Protein AF-A0A382PQS6-F1 (afdb_monomer_lite)

pLDDT: mean 93.15, std 6.52, range [65.62, 98.0]

InterPro domains:
  IPR016039 Thiolase-like [G3DSA:3.40.47.10] (1-75)
  IPR016039 Thiolase-like [SSF53901] (2-75)

Sequence (75 aa):
VYQRHIAGKNETAYDLSIKACDKLFHAYDKNNIDGIIYCTQSPDYIMPSNSFLLHKYFGLKDGVFAYDFNHACTG

Foldseek 3Di:
DPDDDDADPPGDPLNVVLVVVVVVCVPDPLQPAQEDEAEDQDAPDPPDGSQVVSCVVVVYDPNHYGYYDYDDPPD

Structure (mmCIF, N/CA/C/O backbone):
data_AF-A0A382PQS6-F1
#
_entry.id   AF-A0A382PQS6-F1
#
loop_
_atom_site.group_PDB
_atom_site.id
_atom_site.type_symbol
_atom_site.label_atom_id
_atom_site.label_alt_id
_atom_site.label_comp_id
_atom_site.label_asym_id
_atom_site.label_entity_id
_atom_site.label_seq_id
_atom_site.pdbx_PDB_ins_code
_atom_site.Cartn_x
_atom_site.Cartn_y
_atom_site.Cartn_z
_atom_site.occupancy
_atom_site.B_iso_or_equiv
_atom_site.auth_seq_id
_atom_site.auth_comp_id
_atom_site.auth_asym_id
_atom_site.auth_atom_id
_atom_site.pdbx_PDB_model_num
ATOM 1 N N . VAL A 1 1 ? 11.345 -20.744 -18.453 1.00 66.56 1 VAL A N 1
ATOM 2 C CA . VAL A 1 1 ? 10.398 -19.711 -17.964 1.00 66.56 1 VAL A CA 1
ATOM 3 C C . VAL A 1 1 ? 9.078 -19.934 -18.682 1.00 66.56 1 VAL A C 1
ATOM 5 O O . VAL A 1 1 ? 9.076 -19.827 -19.898 1.00 66.56 1 VAL A O 1
ATOM 8 N N . TYR A 1 2 ? 8.014 -20.322 -17.971 1.00 90.31 2 TYR A N 1
ATOM 9 C CA . TYR A 1 2 ? 6.713 -20.643 -18.588 1.00 90.31 2 TYR A CA 1
ATOM 10 C C . TYR A 1 2 ? 5.838 -19.403 -18.822 1.00 90.31 2 TYR A C 1
ATOM 12 O O . TYR A 1 2 ? 5.057 -19.376 -19.764 1.00 90.31 2 TYR A O 1
ATOM 20 N N . GLN A 1 3 ? 6.009 -18.358 -18.007 1.00 92.50 3 GLN A N 1
ATOM 21 C CA . GLN A 1 3 ? 5.341 -17.067 -18.158 1.00 92.50 3 GLN A CA 1
ATOM 22 C C . GLN A 1 3 ? 6.125 -15.992 -17.391 1.00 92.50 3 GLN A C 1
ATOM 24 O O . GLN A 1 3 ? 6.809 -16.301 -16.414 1.00 92.50 3 GLN A O 1
ATOM 29 N N . ARG A 1 4 ? 6.036 -14.732 -17.833 1.00 93.56 4 ARG A N 1
ATOM 30 C CA . ARG A 1 4 ? 6.557 -13.559 -17.118 1.00 93.56 4 ARG A CA 1
ATOM 31 C C . ARG A 1 4 ? 5.473 -12.490 -17.050 1.00 93.56 4 ARG A C 1
ATOM 33 O O . ARG A 1 4 ? 4.872 -12.167 -18.070 1.00 93.56 4 ARG A O 1
ATOM 40 N N . HIS A 1 5 ? 5.251 -11.937 -15.864 1.00 92.31 5 HIS A N 1
ATOM 41 C CA . HIS A 1 5 ? 4.390 -10.771 -15.695 1.00 92.31 5 HIS A CA 1
ATOM 42 C C . HIS A 1 5 ? 5.177 -9.509 -16.052 1.00 92.31 5 HIS A C 1
ATOM 44 O O . HIS A 1 5 ? 6.334 -9.355 -15.653 1.00 92.31 5 HIS A O 1
ATOM 50 N N . ILE A 1 6 ? 4.561 -8.644 -16.851 1.00 94.69 6 ILE A N 1
ATOM 51 C CA . ILE A 1 6 ? 5.141 -7.381 -17.304 1.00 94.69 6 ILE A CA 1
ATOM 52 C C . ILE A 1 6 ? 4.194 -6.286 -16.831 1.00 94.69 6 ILE A C 1
ATOM 54 O O . ILE A 1 6 ? 3.026 -6.289 -17.216 1.00 94.69 6 ILE A O 1
ATOM 58 N N . ALA A 1 7 ? 4.696 -5.399 -15.974 1.00 93.88 7 ALA A N 1
ATOM 59 C CA . ALA A 1 7 ? 3.943 -4.242 -15.512 1.00 93.88 7 ALA A CA 1
ATOM 60 C C . ALA A 1 7 ? 3.693 -3.264 -16.670 1.00 93.88 7 ALA A C 1
ATOM 62 O O . ALA A 1 7 ? 4.486 -3.173 -17.616 1.00 93.88 7 ALA A O 1
ATOM 63 N N . GLY A 1 8 ? 2.586 -2.530 -16.598 1.00 96.06 8 GLY A N 1
ATOM 64 C CA . GLY A 1 8 ? 2.294 -1.446 -17.532 1.00 96.06 8 GLY A CA 1
ATOM 65 C C . GLY A 1 8 ? 3.358 -0.340 -17.504 1.00 96.06 8 GLY A C 1
ATOM 66 O O . GLY A 1 8 ? 4.085 -0.173 -16.531 1.00 96.06 8 GLY A O 1
ATOM 67 N N . LYS A 1 9 ? 3.421 0.470 -18.570 1.00 95.50 9 LYS A N 1
ATOM 68 C CA . LYS A 1 9 ? 4.431 1.539 -18.730 1.00 95.50 9 LYS A CA 1
ATOM 69 C C . LYS A 1 9 ? 4.506 2.513 -17.543 1.00 95.50 9 LYS A C 1
ATOM 71 O O . LYS A 1 9 ? 5.585 3.008 -17.244 1.00 95.50 9 LYS A O 1
ATOM 76 N N . ASN A 1 10 ? 3.370 2.780 -16.905 1.00 93.75 10 ASN A N 1
ATOM 77 C CA . ASN A 1 10 ? 3.242 3.693 -15.769 1.00 93.75 10 ASN A CA 1
ATOM 78 C C . ASN A 1 10 ? 2.661 2.974 -14.541 1.00 93.75 10 ASN A C 1
ATOM 80 O O . ASN A 1 10 ? 2.011 3.613 -13.727 1.00 93.75 10 ASN A O 1
ATOM 84 N N . GLU A 1 11 ? 2.788 1.649 -14.473 1.00 95.12 11 GLU A N 1
ATOM 85 C CA . GLU A 1 11 ? 2.246 0.863 -13.370 1.00 95.12 11 GLU A CA 1
ATOM 86 C C . GLU A 1 11 ? 3.313 0.676 -12.295 1.00 95.12 11 GLU A C 1
ATOM 88 O O . GLU A 1 11 ? 4.404 0.163 -12.555 1.00 95.12 11 GLU A O 1
ATOM 93 N N . THR A 1 12 ? 2.973 1.110 -11.093 1.00 94.94 12 THR A N 1
ATOM 94 C CA . THR A 1 12 ? 3.836 1.121 -9.915 1.00 94.94 12 THR A CA 1
ATOM 95 C C . THR A 1 12 ? 3.449 0.030 -8.918 1.00 94.94 12 THR A C 1
ATOM 97 O O . THR A 1 12 ? 2.412 -0.629 -9.058 1.00 94.94 12 THR A O 1
ATOM 100 N N . ALA A 1 13 ? 4.266 -0.170 -7.878 1.00 94.00 13 ALA A N 1
ATOM 101 C CA . ALA A 1 13 ? 3.901 -1.082 -6.794 1.00 94.00 13 ALA A CA 1
ATOM 102 C C . ALA A 1 13 ? 2.631 -0.596 -6.074 1.00 94.00 13 ALA A C 1
ATOM 104 O O . ALA A 1 13 ? 1.761 -1.400 -5.727 1.00 94.00 13 ALA A O 1
ATOM 105 N N . TYR A 1 14 ? 2.494 0.720 -5.911 1.00 95.56 14 TYR A N 1
ATOM 106 C CA . TYR A 1 14 ? 1.297 1.361 -5.389 1.00 95.56 14 TYR A CA 1
ATOM 107 C C . TYR A 1 14 ? 0.042 1.058 -6.228 1.00 95.56 14 TYR A C 1
ATOM 109 O O . TYR A 1 14 ? -0.968 0.625 -5.669 1.00 95.56 14 TYR A O 1
ATOM 117 N N . ASP A 1 15 ? 0.108 1.172 -7.561 1.00 95.81 15 ASP A N 1
ATOM 118 C CA . ASP A 1 15 ? -1.033 0.859 -8.445 1.00 95.81 15 ASP A CA 1
ATOM 119 C C . ASP A 1 15 ? -1.472 -0.607 -8.333 1.00 95.81 15 ASP A C 1
ATOM 121 O O . ASP A 1 15 ? -2.666 -0.923 -8.305 1.00 95.81 15 ASP A O 1
ATOM 125 N N . LEU A 1 16 ? -0.503 -1.523 -8.261 1.00 96.25 16 LEU A N 1
ATOM 126 C CA . LEU A 1 16 ? -0.772 -2.948 -8.064 1.00 96.25 16 LEU A CA 1
ATOM 127 C C . LEU A 1 16 ? -1.425 -3.211 -6.701 1.00 96.25 16 LEU A C 1
ATOM 129 O O . LEU A 1 16 ? -2.330 -4.043 -6.602 1.00 96.25 16 LEU A O 1
ATOM 133 N N . SER A 1 17 ? -1.007 -2.474 -5.673 1.00 96.56 17 SER A N 1
ATOM 134 C CA . SER A 1 17 ? -1.545 -2.593 -4.319 1.00 96.56 17 SER A CA 1
ATOM 135 C C . SER A 1 17 ? -2.979 -2.089 -4.217 1.00 96.56 17 SER A C 1
ATOM 137 O O . SER A 1 17 ? -3.799 -2.762 -3.599 1.00 96.56 17 SER A O 1
ATOM 139 N N . ILE A 1 18 ? -3.329 -0.989 -4.899 1.00 97.75 18 ILE A N 1
ATOM 140 C CA . ILE A 1 18 ? -4.727 -0.540 -5.024 1.00 97.75 18 ILE A CA 1
ATOM 141 C C . ILE A 1 18 ? -5.592 -1.676 -5.578 1.00 97.75 18 ILE A C 1
ATOM 143 O O . ILE A 1 18 ? -6.575 -2.069 -4.954 1.00 97.75 18 ILE A O 1
ATOM 147 N N . LYS A 1 19 ? -5.181 -2.278 -6.703 1.00 97.69 19 LYS A N 1
ATOM 148 C CA . LYS A 1 19 ? -5.934 -3.373 -7.340 1.00 97.69 19 LYS A CA 1
ATOM 149 C C . LYS A 1 19 ? -6.070 -4.598 -6.433 1.00 97.69 19 LYS A C 1
ATOM 151 O O . LYS A 1 19 ? -7.069 -5.313 -6.513 1.00 97.69 19 LYS A O 1
ATOM 156 N N . ALA A 1 20 ? -5.058 -4.891 -5.617 1.00 97.19 20 ALA A N 1
ATOM 157 C CA . ALA A 1 20 ? -5.104 -5.986 -4.654 1.00 97.19 20 ALA A CA 1
ATOM 158 C C . ALA A 1 20 ? -6.073 -5.683 -3.500 1.00 97.19 20 ALA A C 1
ATOM 160 O O . ALA A 1 20 ? -6.900 -6.531 -3.161 1.00 97.19 20 ALA A O 1
ATOM 161 N N . CYS A 1 21 ? -6.022 -4.471 -2.947 1.00 97.75 21 CYS A N 1
ATOM 162 C CA . CYS A 1 21 ? -6.924 -4.016 -1.893 1.00 97.75 21 CYS A CA 1
ATOM 163 C C . CYS A 1 21 ? -8.381 -3.929 -2.369 1.00 97.75 21 CYS A C 1
ATOM 165 O O . CYS A 1 21 ? -9.260 -4.390 -1.651 1.00 97.75 21 CYS A O 1
ATOM 167 N N . ASP A 1 22 ? -8.652 -3.450 -3.587 1.00 97.38 22 ASP A N 1
ATOM 168 C CA . ASP A 1 22 ? -10.003 -3.462 -4.172 1.00 97.38 22 ASP A CA 1
ATOM 169 C C . ASP A 1 22 ? -10.594 -4.877 -4.185 1.00 97.38 22 ASP A C 1
ATOM 171 O O . ASP A 1 22 ? -11.720 -5.106 -3.742 1.00 97.38 22 ASP A O 1
ATOM 175 N N . LYS A 1 23 ? -9.800 -5.864 -4.624 1.00 97.88 23 LYS A N 1
ATOM 176 C CA . LYS A 1 23 ? -10.209 -7.276 -4.596 1.00 97.88 23 LYS A CA 1
ATOM 177 C C . LYS A 1 23 ? -10.448 -7.779 -3.175 1.00 97.88 23 LYS A C 1
ATOM 179 O O . LYS A 1 23 ? -11.399 -8.527 -2.963 1.00 97.88 23 LYS A O 1
ATOM 184 N N . LEU A 1 24 ? -9.604 -7.391 -2.217 1.00 97.25 24 LEU A N 1
ATOM 185 C CA . LEU A 1 24 ? -9.777 -7.744 -0.806 1.00 97.25 24 LEU A CA 1
ATOM 186 C C . LEU A 1 24 ? -11.093 -7.171 -0.261 1.00 97.25 24 LEU A C 1
ATOM 188 O O . LEU A 1 24 ? -11.856 -7.883 0.389 1.00 97.25 24 LEU A O 1
ATOM 192 N N . PHE A 1 25 ? -11.404 -5.916 -0.578 1.00 95.94 25 PHE A N 1
ATOM 193 C CA . PHE A 1 25 ? -12.592 -5.232 -0.072 1.00 95.94 25 PHE A CA 1
ATOM 194 C C . PHE A 1 25 ? -13.906 -5.681 -0.718 1.00 95.94 25 PHE A C 1
ATOM 196 O O . PHE A 1 25 ? -14.978 -5.369 -0.207 1.00 95.94 25 PHE A O 1
ATOM 203 N N . HIS A 1 26 ? -13.857 -6.483 -1.784 1.00 96.62 26 HIS A N 1
ATOM 204 C CA . HIS A 1 26 ? -15.039 -7.214 -2.245 1.00 96.62 26 HIS A CA 1
ATOM 205 C C . HIS A 1 26 ? -15.480 -8.313 -1.263 1.00 96.62 26 HIS A C 1
ATOM 207 O O . HIS A 1 26 ? -16.651 -8.684 -1.261 1.00 96.62 26 HIS A O 1
ATOM 213 N N . ALA A 1 27 ? -14.561 -8.845 -0.451 1.00 96.75 27 ALA A N 1
ATOM 214 C CA . ALA A 1 27 ? -14.836 -9.920 0.504 1.00 96.75 27 ALA A CA 1
ATOM 215 C C . ALA A 1 27 ? -14.844 -9.451 1.970 1.00 96.75 27 ALA A C 1
ATOM 217 O O . ALA A 1 27 ? -15.447 -10.114 2.814 1.00 96.75 27 ALA A O 1
ATOM 218 N N . TYR A 1 28 ? -14.199 -8.324 2.280 1.00 96.88 28 TYR A N 1
ATOM 219 C CA . TYR A 1 28 ? -14.039 -7.813 3.643 1.00 96.88 28 TYR A CA 1
ATOM 220 C C . TYR A 1 28 ? -14.396 -6.328 3.736 1.00 96.88 28 TYR A C 1
ATOM 222 O O . TYR A 1 28 ? -14.075 -5.544 2.848 1.00 96.88 28 TYR A O 1
ATOM 230 N N . ASP A 1 29 ? -15.009 -5.913 4.845 1.00 96.62 29 ASP A N 1
ATOM 231 C CA . ASP A 1 29 ? -15.282 -4.495 5.088 1.00 96.62 29 ASP A CA 1
ATOM 232 C C . ASP A 1 29 ? -13.991 -3.747 5.452 1.00 96.62 29 ASP A C 1
ATOM 234 O O . ASP A 1 29 ? -13.368 -4.007 6.485 1.00 96.62 29 ASP A O 1
ATOM 238 N N . LYS A 1 30 ? -13.619 -2.768 4.621 1.00 95.38 30 LYS A N 1
ATOM 239 C CA . LYS A 1 30 ? -12.463 -1.889 4.844 1.00 95.38 30 LYS A CA 1
ATOM 240 C C . LYS A 1 30 ? -12.533 -1.101 6.157 1.00 95.38 30 LYS A C 1
ATOM 242 O O . LYS A 1 30 ? -11.506 -0.649 6.653 1.00 95.38 30 LYS A O 1
ATOM 247 N N . ASN A 1 31 ? -13.722 -0.932 6.741 1.00 95.56 31 ASN A N 1
ATOM 248 C CA . ASN A 1 31 ? -13.899 -0.246 8.022 1.00 95.56 31 ASN A CA 1
ATOM 249 C C . ASN A 1 31 ? -13.371 -1.040 9.225 1.00 95.56 31 ASN A C 1
ATOM 251 O O . ASN A 1 31 ? -13.301 -0.471 10.316 1.00 95.56 31 ASN A O 1
ATOM 255 N N . ASN A 1 32 ? -13.019 -2.314 9.038 1.00 96.00 32 ASN A N 1
ATOM 256 C CA . ASN A 1 32 ? -12.415 -3.166 10.064 1.00 96.00 32 ASN A CA 1
ATOM 257 C C . ASN A 1 32 ? -10.878 -3.137 10.036 1.00 96.00 32 ASN A C 1
ATOM 259 O O . ASN A 1 32 ? -10.241 -3.895 10.759 1.00 96.00 32 ASN A O 1
ATOM 263 N N . ILE A 1 33 ? -10.274 -2.322 9.169 1.00 96.88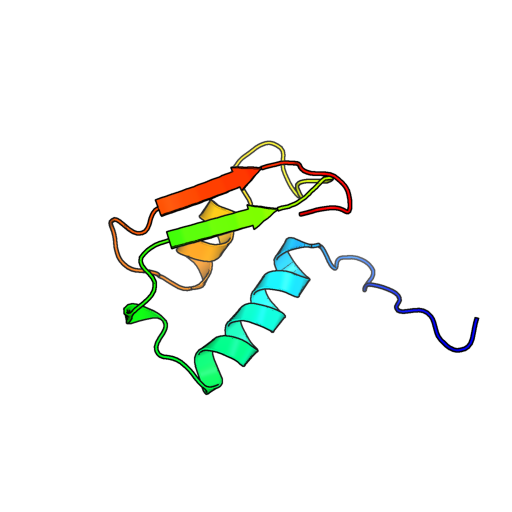 33 ILE A N 1
ATOM 264 C CA . ILE A 1 33 ? -8.823 -2.177 9.104 1.00 96.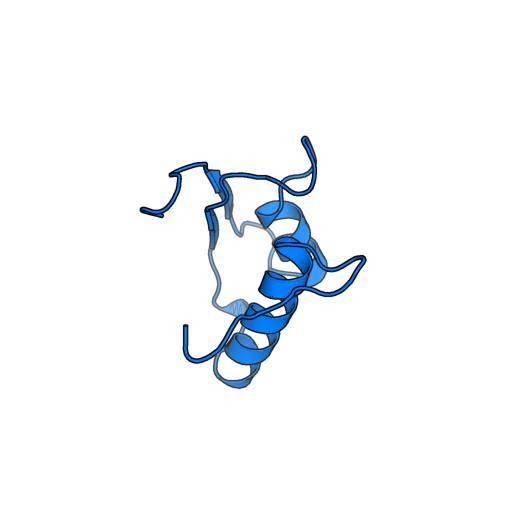88 33 ILE A CA 1
ATOM 265 C C . ILE A 1 33 ? -8.372 -1.219 10.201 1.00 96.88 33 ILE A C 1
ATOM 267 O O . ILE A 1 33 ? -8.796 -0.068 10.212 1.00 96.88 33 ILE A O 1
ATOM 271 N N . ASP A 1 34 ? -7.469 -1.684 11.063 1.00 97.50 34 ASP A N 1
ATOM 272 C CA . ASP A 1 34 ? -6.820 -0.871 12.101 1.00 97.50 34 ASP A CA 1
ATOM 273 C C . ASP A 1 34 ? -5.407 -0.411 11.696 1.00 97.50 34 ASP A C 1
ATOM 275 O O . ASP A 1 34 ? -4.816 0.464 12.333 1.00 97.50 34 ASP A O 1
ATOM 279 N N . GLY A 1 35 ? -4.851 -0.972 10.615 1.00 97.31 35 GLY A N 1
ATOM 280 C CA . GLY A 1 35 ? -3.508 -0.629 10.164 1.00 97.31 35 GLY A CA 1
ATOM 281 C C . GLY A 1 35 ? -3.120 -1.105 8.772 1.00 97.31 35 GLY A C 1
ATOM 282 O O . GLY A 1 35 ? -3.666 -2.074 8.249 1.00 97.31 35 GLY A O 1
ATOM 283 N N . ILE A 1 36 ? -2.120 -0.433 8.204 1.00 97.88 36 ILE A N 1
ATOM 284 C CA . ILE A 1 36 ? -1.438 -0.786 6.961 1.00 97.88 36 ILE A CA 1
ATOM 285 C C . ILE A 1 36 ? 0.053 -0.937 7.258 1.00 97.88 36 ILE A C 1
ATOM 287 O O . ILE A 1 36 ? 0.715 0.007 7.692 1.00 97.88 36 ILE A O 1
ATOM 291 N N . ILE A 1 37 ? 0.585 -2.116 6.949 1.00 95.88 37 ILE A N 1
ATOM 292 C CA . ILE A 1 37 ? 2.021 -2.377 6.890 1.00 95.88 37 ILE A CA 1
ATOM 293 C C . ILE A 1 37 ? 2.364 -2.622 5.423 1.00 95.88 37 ILE A C 1
ATOM 295 O O . ILE A 1 37 ? 1.855 -3.565 4.819 1.00 95.88 37 ILE A O 1
ATOM 299 N N . TYR A 1 38 ? 3.208 -1.771 4.850 1.00 95.25 38 TYR A N 1
ATOM 300 C CA . TYR A 1 38 ? 3.588 -1.840 3.446 1.00 95.25 38 TYR A CA 1
ATOM 301 C C . TYR A 1 38 ? 5.065 -2.214 3.320 1.00 95.25 38 TYR A C 1
ATOM 303 O O . TYR A 1 38 ? 5.952 -1.420 3.634 1.00 95.25 38 TYR A O 1
ATOM 311 N N . CYS A 1 39 ? 5.340 -3.433 2.861 1.00 93.75 39 CYS A N 1
ATOM 312 C CA . CYS A 1 39 ? 6.699 -3.832 2.525 1.00 93.75 39 CYS A CA 1
ATOM 313 C C . CYS A 1 39 ? 7.017 -3.429 1.085 1.00 93.75 39 CYS A C 1
ATOM 315 O O . CYS A 1 39 ? 6.363 -3.887 0.147 1.00 93.75 39 CYS A O 1
ATOM 317 N N . THR A 1 40 ? 8.045 -2.607 0.889 1.00 90.31 40 THR A N 1
ATOM 318 C CA . THR A 1 40 ? 8.637 -2.417 -0.438 1.00 90.31 40 THR A CA 1
ATOM 319 C C . THR A 1 40 ? 10.118 -2.101 -0.351 1.00 90.31 40 THR A C 1
ATOM 321 O O . THR A 1 40 ? 10.572 -1.315 0.480 1.00 90.31 40 THR A O 1
ATOM 324 N N . GLN A 1 41 ? 10.890 -2.707 -1.251 1.00 87.56 41 GLN A N 1
ATOM 325 C CA . GLN A 1 41 ? 12.297 -2.363 -1.418 1.00 87.56 41 GLN A CA 1
ATOM 326 C C . GLN A 1 41 ? 12.483 -1.057 -2.201 1.00 87.56 41 GLN A C 1
ATOM 328 O O . GLN A 1 41 ? 13.463 -0.338 -2.001 1.00 87.56 41 GLN A O 1
ATOM 333 N N . SER A 1 42 ? 11.553 -0.763 -3.104 1.00 83.88 42 SER A N 1
ATOM 334 C CA . SER A 1 42 ? 11.593 0.387 -3.999 1.00 83.88 42 SER A CA 1
ATOM 335 C C . SER A 1 42 ? 10.310 1.178 -3.784 1.00 83.88 42 SER A C 1
ATOM 337 O O . SER A 1 42 ? 9.293 0.846 -4.396 1.00 83.88 42 SER A O 1
ATOM 339 N N . PRO A 1 43 ? 10.307 2.156 -2.862 1.00 83.19 43 PRO A N 1
ATOM 340 C CA . PRO A 1 43 ? 9.138 2.996 -2.681 1.00 83.19 43 PRO A CA 1
ATOM 341 C C . PRO A 1 43 ? 8.917 3.825 -3.948 1.00 83.19 43 PRO A C 1
ATOM 343 O O . PRO A 1 43 ? 9.879 4.260 -4.587 1.00 83.19 43 PRO A O 1
ATOM 346 N N . ASP A 1 44 ? 7.653 4.038 -4.309 1.00 87.75 44 ASP A N 1
ATOM 347 C CA . ASP A 1 44 ? 7.306 4.769 -5.533 1.00 87.75 44 ASP A CA 1
ATOM 348 C C . ASP A 1 44 ? 7.685 6.257 -5.422 1.00 87.75 44 ASP A C 1
ATOM 350 O O . ASP A 1 44 ? 8.043 6.898 -6.411 1.00 87.75 44 ASP A O 1
ATOM 354 N N . TYR A 1 45 ? 7.700 6.780 -4.191 1.00 86.38 45 TYR A N 1
ATOM 355 C CA . TYR A 1 45 ? 8.171 8.116 -3.837 1.00 86.38 45 TYR A CA 1
ATOM 356 C C . TYR A 1 45 ? 8.990 8.074 -2.542 1.00 86.38 45 TYR A C 1
ATOM 358 O O . TYR A 1 45 ? 8.770 7.225 -1.684 1.00 86.38 45 TYR A O 1
ATOM 366 N N . ILE A 1 46 ? 9.910 9.028 -2.356 1.00 84.69 46 ILE A N 1
ATOM 367 C CA . ILE A 1 46 ? 10.617 9.190 -1.068 1.00 84.69 46 ILE A CA 1
ATOM 368 C C . ILE A 1 46 ? 9.628 9.611 0.033 1.00 84.69 46 ILE A C 1
ATOM 370 O O . ILE A 1 46 ? 9.733 9.171 1.174 1.00 84.69 46 ILE A O 1
ATOM 374 N N . MET A 1 47 ? 8.673 10.475 -0.316 1.00 87.31 47 MET A N 1
ATOM 375 C CA . MET A 1 47 ? 7.563 10.910 0.528 1.00 87.31 47 MET A CA 1
ATOM 376 C C . MET A 1 47 ? 6.448 11.473 -0.375 1.00 87.31 47 MET A C 1
ATOM 378 O O . MET A 1 47 ? 6.779 12.122 -1.374 1.00 87.31 47 MET A O 1
ATOM 382 N N . PRO A 1 48 ? 5.155 11.302 -0.041 1.00 91.69 48 PRO A N 1
ATOM 383 C CA . PRO A 1 48 ? 4.611 10.493 1.060 1.00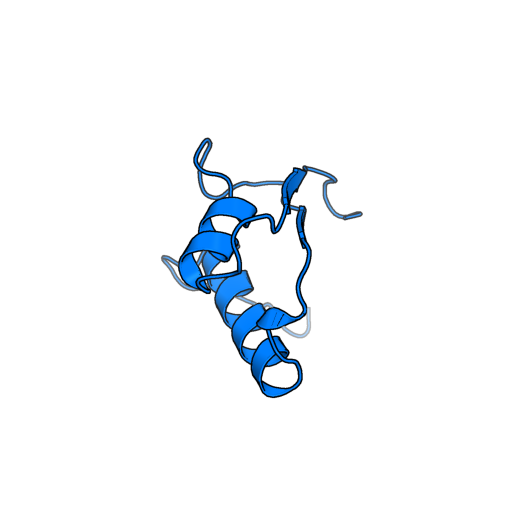 91.69 48 PRO A CA 1
ATOM 384 C C . PRO A 1 48 ? 4.829 8.983 0.861 1.00 91.69 48 PRO A C 1
ATOM 386 O O . PRO A 1 48 ? 5.168 8.547 -0.234 1.00 91.69 48 PRO A O 1
ATOM 389 N N . SER A 1 49 ? 4.660 8.200 1.931 1.00 94.69 49 SER A N 1
ATOM 390 C CA . SER A 1 49 ? 4.808 6.739 1.893 1.00 94.69 49 SER A CA 1
ATOM 391 C C . SER A 1 49 ? 3.648 6.056 1.159 1.00 94.69 49 SER A C 1
ATOM 393 O O . SER A 1 49 ? 2.547 6.611 1.065 1.0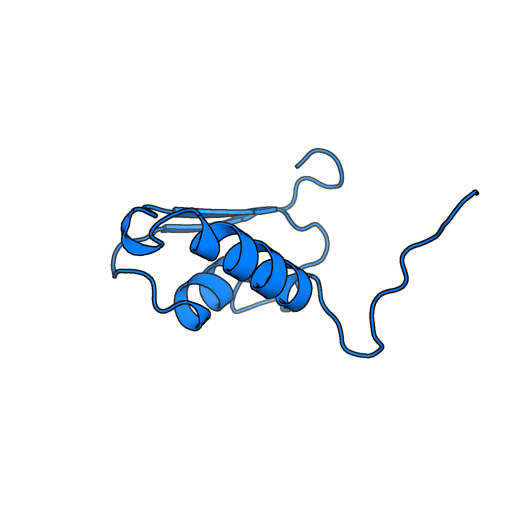0 94.69 49 SER A O 1
ATOM 395 N N . ASN A 1 50 ? 3.854 4.826 0.683 1.00 95.94 50 ASN A N 1
ATOM 396 C CA . ASN A 1 50 ? 2.819 4.091 -0.042 1.00 95.94 50 ASN A CA 1
ATOM 397 C C . ASN A 1 50 ? 1.660 3.684 0.875 1.00 95.94 50 ASN A C 1
ATOM 399 O O . ASN A 1 50 ? 0.503 3.777 0.463 1.00 95.94 50 ASN A O 1
ATOM 403 N N . SER A 1 51 ? 1.932 3.296 2.128 1.00 96.88 51 SER A N 1
ATOM 404 C CA . SER A 1 51 ? 0.871 3.030 3.112 1.00 96.88 51 SER A CA 1
ATOM 405 C C . SER A 1 51 ? 0.002 4.262 3.368 1.00 96.88 51 SER A C 1
ATOM 407 O O . SER A 1 51 ? -1.220 4.138 3.441 1.00 96.88 51 SER A O 1
ATOM 409 N N . PHE A 1 52 ? 0.599 5.456 3.447 1.00 96.25 52 PHE A N 1
ATOM 410 C CA . PHE A 1 52 ? -0.150 6.700 3.617 1.00 96.25 52 PHE A CA 1
ATOM 411 C C . PHE A 1 52 ? -1.010 7.008 2.389 1.00 96.25 52 PHE A C 1
ATOM 413 O O . PHE A 1 52 ? -2.177 7.383 2.519 1.00 96.25 52 PHE A O 1
ATOM 420 N N . LEU A 1 53 ? -0.460 6.817 1.188 1.00 97.00 53 LEU A N 1
ATOM 421 C CA . LEU A 1 53 ? -1.215 6.984 -0.050 1.00 97.00 53 LEU A CA 1
ATOM 422 C C . LEU A 1 53 ? -2.399 6.008 -0.124 1.00 97.00 53 LEU A C 1
ATOM 424 O O . LEU A 1 53 ? -3.501 6.437 -0.457 1.00 97.00 53 LEU A O 1
ATOM 428 N N . LEU A 1 54 ? -2.219 4.740 0.269 1.00 97.31 54 LEU A N 1
ATOM 429 C CA . LEU A 1 54 ? -3.307 3.753 0.325 1.00 97.31 54 LEU A CA 1
ATOM 430 C C . LEU A 1 54 ? -4.377 4.130 1.350 1.00 97.31 54 LEU A C 1
ATOM 432 O O . LEU A 1 54 ? -5.567 4.070 1.033 1.00 97.31 54 LEU A O 1
ATOM 436 N N . HIS A 1 55 ? -3.965 4.543 2.555 1.00 97.75 55 HIS A N 1
ATOM 437 C CA . HIS A 1 55 ? -4.880 5.038 3.590 1.00 97.75 55 HIS A CA 1
ATOM 438 C C . HIS A 1 55 ? -5.777 6.139 3.021 1.00 97.75 55 HIS A C 1
ATOM 440 O O . HIS A 1 55 ? -7.008 6.059 3.110 1.00 97.75 55 HIS A O 1
ATOM 446 N N . LYS A 1 56 ? -5.158 7.115 2.343 1.00 97.19 56 LYS A N 1
ATOM 447 C CA . LYS A 1 56 ? -5.866 8.244 1.746 1.00 97.19 56 LYS A CA 1
ATOM 448 C C . LYS A 1 56 ? -6.753 7.833 0.574 1.00 97.19 56 LYS A C 1
ATOM 450 O O . LYS A 1 56 ? -7.879 8.318 0.489 1.00 97.19 56 LYS A O 1
ATOM 455 N N . TYR A 1 57 ? -6.270 6.955 -0.304 1.00 97.50 57 TYR A N 1
ATOM 456 C CA . TYR A 1 57 ? -6.990 6.485 -1.489 1.00 97.50 57 TYR A CA 1
ATOM 457 C C . TYR A 1 57 ? -8.285 5.763 -1.117 1.00 97.50 57 TYR A C 1
ATOM 459 O O . TYR A 1 57 ? -9.344 6.054 -1.671 1.00 97.50 57 TYR A O 1
ATOM 467 N N . PHE A 1 58 ? -8.222 4.865 -0.132 1.00 97.31 58 PHE A N 1
ATOM 468 C CA . PHE A 1 58 ? -9.386 4.098 0.307 1.00 97.31 58 PHE A CA 1
ATOM 469 C C . PHE A 1 58 ? -10.282 4.837 1.301 1.00 97.31 58 PHE A C 1
ATOM 471 O O . PHE A 1 58 ? -11.365 4.332 1.621 1.00 97.31 58 PHE A O 1
ATOM 478 N N . GLY A 1 59 ? -9.869 6.020 1.765 1.00 97.00 59 GLY A N 1
ATOM 479 C CA . GLY A 1 59 ? -10.597 6.794 2.766 1.00 97.00 59 GLY A CA 1
ATOM 480 C C . GLY A 1 59 ? -10.797 5.989 4.047 1.00 97.00 59 GLY A C 1
ATOM 481 O O . GLY A 1 59 ? -11.927 5.870 4.523 1.00 97.00 59 GLY A O 1
ATOM 482 N N . LEU A 1 60 ? -9.727 5.357 4.537 1.00 97.38 60 LEU A N 1
ATOM 483 C CA . LEU A 1 60 ? -9.781 4.595 5.782 1.00 97.38 60 LEU A CA 1
ATOM 484 C C . LEU A 1 60 ? -10.009 5.527 6.977 1.00 97.38 60 LEU A C 1
ATOM 486 O O . LEU A 1 60 ? -9.779 6.735 6.898 1.00 97.38 60 LEU A O 1
ATOM 490 N N . LYS A 1 61 ? -10.472 4.950 8.089 1.00 97.12 61 LYS A N 1
ATOM 491 C CA . LYS A 1 61 ? -10.779 5.699 9.311 1.00 97.12 61 LYS A CA 1
ATOM 492 C C . LYS A 1 61 ? -9.555 6.459 9.826 1.00 97.12 61 LYS A C 1
ATOM 494 O O . LYS A 1 61 ? -8.411 6.005 9.711 1.00 97.12 61 LYS A O 1
ATOM 499 N N . ASP A 1 62 ? -9.821 7.598 10.454 1.00 93.25 62 ASP A N 1
ATOM 500 C CA . ASP A 1 62 ? -8.816 8.301 11.244 1.00 93.25 62 ASP A CA 1
ATOM 501 C C . ASP A 1 62 ? -8.340 7.384 12.383 1.00 93.25 62 ASP A C 1
ATOM 503 O O . ASP A 1 62 ? -9.145 6.713 13.031 1.00 93.25 62 ASP A O 1
ATOM 507 N N . GLY A 1 63 ? -7.026 7.322 12.605 1.00 94.94 63 GLY A N 1
ATOM 508 C CA . GLY A 1 63 ? -6.407 6.442 13.605 1.00 94.94 63 GLY A CA 1
ATOM 509 C C . GLY A 1 63 ? -5.888 5.106 13.066 1.00 94.94 63 GLY A C 1
ATOM 510 O O . GLY A 1 63 ? -5.144 4.433 13.776 1.00 94.94 63 GLY A O 1
ATOM 511 N N . VAL A 1 64 ? -6.193 4.751 11.813 1.00 98.00 64 VAL A N 1
ATOM 512 C CA . VAL A 1 64 ? -5.543 3.617 11.138 1.00 98.00 64 VAL A CA 1
ATOM 513 C C . VAL A 1 64 ? -4.059 3.922 10.969 1.00 98.00 64 VAL A C 1
ATOM 515 O O . VAL A 1 64 ? -3.692 4.909 10.326 1.00 98.00 64 VAL A O 1
ATOM 518 N N . PHE A 1 65 ? -3.197 3.086 11.548 1.00 96.88 65 PHE A N 1
ATOM 519 C CA . PHE A 1 65 ? -1.756 3.298 11.440 1.00 96.88 65 PHE A CA 1
ATOM 520 C C . PHE A 1 65 ? -1.271 2.965 10.022 1.00 96.88 65 PHE A C 1
ATOM 522 O O . PHE A 1 65 ? -1.771 2.040 9.389 1.00 96.88 65 PHE A O 1
ATOM 529 N N . ALA A 1 66 ? -0.283 3.699 9.516 1.00 96.94 66 ALA A N 1
ATOM 530 C CA . AL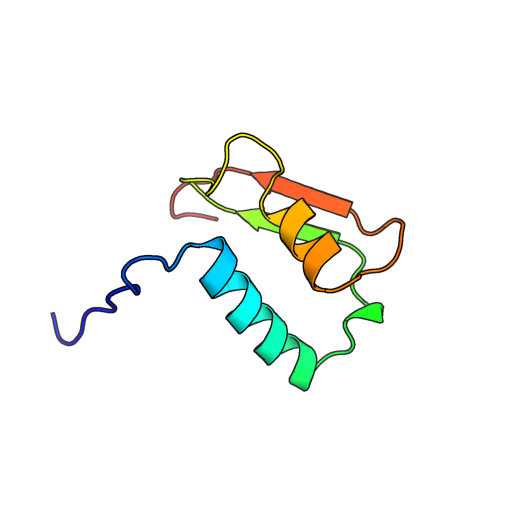A A 1 66 ? 0.294 3.478 8.193 1.00 96.94 66 ALA A CA 1
ATOM 531 C C . ALA A 1 66 ? 1.821 3.477 8.307 1.00 96.94 66 ALA A C 1
ATOM 533 O O . ALA A 1 66 ? 2.406 4.451 8.787 1.00 96.94 66 ALA A O 1
ATOM 534 N N . TYR A 1 67 ? 2.456 2.371 7.922 1.00 95.12 67 TYR A N 1
ATOM 535 C CA . TYR A 1 67 ? 3.896 2.191 8.056 1.00 95.12 67 TYR A CA 1
ATOM 536 C C . TYR A 1 67 ? 4.493 1.465 6.851 1.00 95.12 67 TYR A C 1
ATOM 538 O O . TYR A 1 67 ? 4.030 0.387 6.478 1.00 95.12 67 TYR A O 1
ATOM 546 N N . ASP A 1 68 ? 5.553 2.039 6.285 1.00 94.69 68 ASP A N 1
ATOM 547 C CA . ASP A 1 68 ? 6.350 1.409 5.234 1.00 94.69 68 ASP A CA 1
ATOM 548 C C . ASP A 1 68 ? 7.658 0.893 5.825 1.00 94.69 68 ASP A C 1
ATOM 550 O O . ASP A 1 68 ? 8.316 1.576 6.616 1.00 94.69 68 ASP A O 1
ATOM 554 N N . PHE A 1 69 ? 8.073 -0.289 5.385 1.00 92.44 69 PHE A N 1
ATOM 555 C CA . PHE A 1 69 ? 9.389 -0.827 5.693 1.00 92.44 69 PHE A CA 1
ATOM 556 C C . PHE A 1 69 ? 10.000 -1.504 4.473 1.00 92.44 69 PHE A C 1
ATOM 558 O O . PHE A 1 69 ? 9.313 -1.936 3.548 1.00 92.44 69 PHE A O 1
A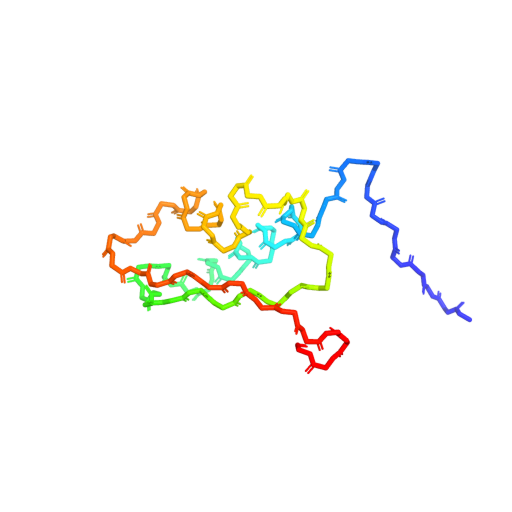TOM 565 N N . ASN A 1 70 ? 11.325 -1.594 4.484 1.00 89.44 70 ASN A N 1
ATOM 566 C CA . ASN A 1 70 ? 12.074 -2.320 3.476 1.00 89.44 70 ASN A CA 1
ATOM 567 C C . ASN A 1 70 ? 12.606 -3.609 4.097 1.00 89.44 70 ASN A C 1
ATOM 569 O O . ASN A 1 70 ? 13.410 -3.568 5.032 1.00 89.44 70 ASN A O 1
ATOM 573 N N . HIS A 1 71 ? 12.172 -4.744 3.556 1.00 87.06 71 HIS A N 1
ATOM 574 C CA . HIS A 1 71 ? 12.681 -6.055 3.946 1.00 87.06 71 HIS A CA 1
ATOM 575 C C . HIS A 1 71 ? 13.022 -6.930 2.740 1.00 87.06 71 HIS A C 1
ATOM 577 O O . HIS A 1 71 ? 12.817 -8.143 2.757 1.00 87.06 71 HIS A O 1
ATOM 583 N N . ALA A 1 72 ? 13.556 -6.301 1.686 1.00 80.44 72 ALA A N 1
ATOM 584 C CA . ALA A 1 72 ? 13.945 -6.959 0.441 1.00 80.44 72 ALA A CA 1
ATOM 585 C C . ALA A 1 72 ? 12.864 -7.947 -0.047 1.00 80.44 72 ALA A C 1
ATOM 587 O O . ALA A 1 72 ? 11.683 -7.619 -0.066 1.00 80.44 72 ALA A O 1
ATOM 588 N N . CYS A 1 73 ? 13.257 -9.156 -0.447 1.00 76.88 73 CYS A N 1
ATOM 589 C CA . CYS A 1 73 ? 12.335 -10.184 -0.935 1.00 76.88 73 CYS A CA 1
ATOM 590 C C . CYS A 1 73 ? 11.744 -11.077 0.175 1.00 76.88 73 CYS A C 1
ATOM 592 O O . CYS A 1 73 ? 11.059 -12.041 -0.152 1.00 76.88 73 CYS A O 1
ATOM 594 N N . THR A 1 74 ? 12.050 -10.827 1.454 1.00 78.25 74 THR A N 1
ATOM 595 C CA . THR A 1 74 ? 11.548 -11.629 2.589 1.00 78.25 74 THR A CA 1
ATOM 596 C C . THR A 1 74 ? 10.327 -11.030 3.274 1.00 78.25 74 THR A C 1
ATOM 598 O O . THR A 1 74 ? 9.798 -11.657 4.190 1.00 78.25 74 THR A O 1
ATOM 601 N N . GLY A 1 75 ? 9.934 -9.812 2.898 1.00 65.62 75 GLY A N 1
ATOM 602 C CA . GLY A 1 75 ? 8.739 -9.177 3.447 1.00 65.62 75 GLY A CA 1
ATOM 603 C C . GLY A 1 75 ? 7.457 -9.515 2.708 1.00 65.62 75 GLY A C 1
ATOM 604 O O . GLY A 1 75 ? 7.486 -10.363 1.788 1.00 65.62 75 GLY A O 1
#

Organism: NCBI:txid408172

Radius of gyration: 13.49 Å; chains: 1; bounding box: 29×32×32 Å

Secondary structure (DSSP, 8-state):
--------TT--HHHHHHHHHHHHHTTS-GGG--EEEEE-SS-S-SSS-HHHHHHHHHTPPTT-EEEEE--GGG-